Protein AF-X0WD50-F1 (afdb_monomer)

Nearest PDB structures (foldseek):
  8j5q-assembly1_C  TM=8.874E-01  e=3.183E-02  Mycobacterium tuberculosis H37Rv
  8wda-assembly1_B  TM=7.476E-01  e=2.780E-01  Mycobacterium tuberculosis H37Rv
  4ymw-assembly1_C  TM=6.200E-01  e=5.936E-01  Caldanaerobacter subterraneus subsp. tengcongensis MB4

Secondary structure (DSSP, 8-state):
-HHHHHHHHHHHHHHHHHHHHHHHH-HHHHHHHHHHHHHHHTS-HHHHHHHHHHHH-S-HHHHHHHHHHHHHHHHHHHHHHHHH-

pLDDT: mean 94.19, std 3.76, range [69.81, 97.88]

Radius of gyration: 13.43 Å; Cα contacts (8 Å, |Δi|>4): 99; chains: 1; bounding box: 34×17×39 Å

Solvent-accessible surface area (backbone atoms only — not comparable to full-atom values): 4241 Å² total; per-residue (Å²): 112,69,64,60,54,52,17,50,51,57,10,43,71,53,6,40,59,54,5,38,50,26,27,69,65,36,71,70,61,22,51,51,55,47,52,56,34,50,61,58,66,72,42,60,45,67,59,50,16,51,58,44,21,64,75,68,37,101,43,76,67,35,44,32,51,17,44,13,72,43,48,16,47,61,42,17,54,54,33,19,56,62,52,64,104

Mean predicted aligned error: 3.09 Å

Sequence (85 aa):
MQVGAIAIGLALTIGVPLGVVAGYSGGMLDEVIMRITDVFLSFPPLLLAMAISTLLGPNLVNAMIAIAIAWWPWYTRLLRSEAIS

InterPro domains:
  IPR000515 ABC transporter type 1, transmembrane domain MetI-like [PF00528] (15-84)
  IPR000515 ABC transporter type 1, transmembrane domain MetI-like [PS50928] (1-85)
  IPR000515 ABC transporter type 1, transmembrane domain MetI-like [cd06261] (1-85)
  IPR035906 MetI-like superfamily [G3DSA:1.10.3720.10] (1-84)
  IPR035906 MetI-like superfamily [SSF161098] (2-81)
  IPR050366 Binding-protein-dependent transport system permease [PTHR43386] (2-84)

Structure (mmCIF, N/CA/C/O backbone):
data_AF-X0WD50-F1
#
_entry.id   AF-X0WD50-F1
#
loop_
_atom_site.group_PDB
_atom_site.id
_atom_site.type_symbol
_atom_site.label_atom_id
_atom_site.label_alt_id
_atom_site.label_comp_id
_atom_site.label_asym_id
_atom_site.label_entity_id
_atom_site.label_seq_id
_atom_site.pdbx_PDB_ins_code
_atom_site.Cartn_x
_atom_site.Cartn_y
_atom_site.Cartn_z
_atom_site.occupancy
_atom_site.B_iso_or_equiv
_atom_site.auth_seq_id
_atom_site.auth_comp_id
_atom_site.auth_asym_id
_atom_site.auth_atom_id
_atom_site.pdbx_PDB_model_num
ATOM 1 N N . MET A 1 1 ? 2.817 2.901 20.020 1.00 69.81 1 MET A N 1
ATOM 2 C CA . MET A 1 1 ? 3.916 2.500 19.107 1.00 69.81 1 MET A CA 1
ATOM 3 C C . MET A 1 1 ? 3.669 1.145 18.438 1.00 69.81 1 MET A C 1
ATOM 5 O O . MET A 1 1 ? 3.796 1.079 17.226 1.00 69.81 1 MET A O 1
ATOM 9 N N . GLN A 1 2 ? 3.239 0.102 19.164 1.00 85.75 2 GLN A N 1
ATOM 10 C CA . GLN A 1 2 ? 2.998 -1.241 18.597 1.00 85.75 2 GLN A CA 1
ATOM 11 C C . GLN A 1 2 ? 1.993 -1.279 17.425 1.00 85.75 2 GLN A C 1
ATOM 13 O O . GLN A 1 2 ? 2.244 -1.945 16.429 1.00 85.75 2 GLN A O 1
ATOM 18 N N . VAL A 1 3 ? 0.899 -0.512 17.507 1.00 86.94 3 VAL A N 1
ATOM 19 C CA . VAL A 1 3 ? -0.135 -0.426 16.453 1.00 86.94 3 VAL A CA 1
ATOM 20 C C . VAL A 1 3 ? 0.438 0.050 15.115 1.00 86.94 3 VAL A C 1
ATOM 22 O O . VAL A 1 3 ? 0.203 -0.572 14.084 1.00 86.94 3 VAL A O 1
ATOM 25 N N . GLY A 1 4 ? 1.228 1.128 15.136 1.00 87.38 4 GLY A N 1
ATOM 26 C CA . GLY A 1 4 ? 1.856 1.670 13.930 1.00 87.38 4 GLY A CA 1
ATOM 27 C C . GLY A 1 4 ? 2.870 0.700 13.327 1.00 87.38 4 GLY A C 1
ATOM 28 O O . GLY A 1 4 ? 2.869 0.503 12.121 1.00 87.38 4 GLY A O 1
ATOM 29 N N . ALA A 1 5 ? 3.675 0.035 14.161 1.00 92.69 5 ALA A N 1
ATOM 30 C CA . ALA A 1 5 ? 4.663 -0.935 13.690 1.00 92.69 5 ALA A CA 1
ATOM 31 C C . ALA A 1 5 ? 4.017 -2.121 12.953 1.00 92.69 5 ALA A C 1
ATOM 33 O O . ALA A 1 5 ? 4.481 -2.495 11.880 1.00 92.69 5 ALA A O 1
ATOM 34 N N . ILE A 1 6 ? 2.927 -2.678 13.492 1.00 93.38 6 ILE A N 1
ATOM 35 C CA . ILE A 1 6 ? 2.217 -3.802 12.861 1.00 93.38 6 ILE A CA 1
ATOM 36 C C . ILE A 1 6 ? 1.532 -3.351 11.568 1.00 93.38 6 ILE A C 1
ATOM 38 O O . ILE A 1 6 ? 1.684 -4.005 10.540 1.00 93.38 6 ILE A O 1
ATOM 42 N N . ALA A 1 7 ? 0.809 -2.227 11.598 1.00 92.88 7 ALA A N 1
ATOM 43 C CA . ALA A 1 7 ? 0.101 -1.727 10.421 1.00 92.88 7 ALA A CA 1
ATOM 44 C C . ALA A 1 7 ? 1.065 -1.375 9.275 1.00 92.88 7 ALA A C 1
ATOM 46 O O . ALA A 1 7 ? 0.833 -1.766 8.133 1.00 92.88 7 ALA A O 1
ATOM 47 N N . ILE A 1 8 ? 2.175 -0.697 9.583 1.00 93.81 8 ILE A N 1
ATOM 48 C CA . ILE A 1 8 ? 3.219 -0.383 8.600 1.00 93.81 8 ILE A CA 1
ATOM 49 C C . ILE A 1 8 ? 3.897 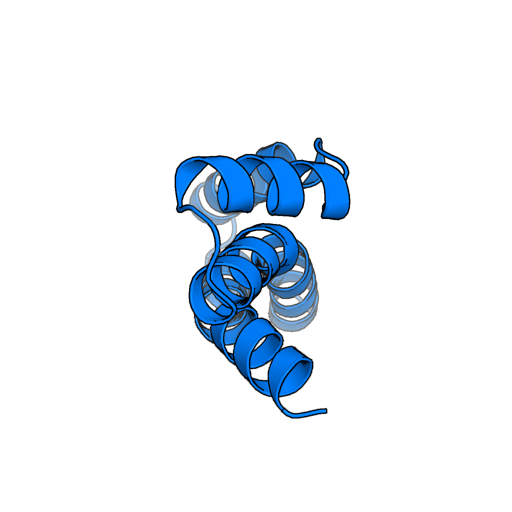-1.666 8.122 1.00 93.81 8 ILE A C 1
ATOM 51 O O . ILE A 1 8 ? 4.090 -1.826 6.923 1.00 93.81 8 ILE A O 1
ATOM 55 N N . GLY A 1 9 ? 4.206 -2.606 9.019 1.00 95.81 9 GLY A N 1
ATOM 56 C CA . GLY A 1 9 ? 4.779 -3.899 8.644 1.00 95.81 9 GLY A CA 1
ATOM 57 C C . GLY A 1 9 ? 3.919 -4.638 7.616 1.00 95.81 9 GLY A C 1
ATOM 58 O O . GLY A 1 9 ? 4.436 -5.083 6.597 1.00 95.81 9 GLY A O 1
ATOM 59 N N . LEU A 1 10 ? 2.602 -4.686 7.830 1.00 95.06 10 LEU A N 1
ATOM 60 C CA . LEU A 1 10 ? 1.644 -5.273 6.885 1.00 95.06 10 LEU A CA 1
ATOM 61 C C . LEU A 1 10 ? 1.519 -4.475 5.577 1.00 95.06 10 LEU A C 1
ATOM 63 O O . LEU A 1 10 ? 1.349 -5.055 4.510 1.00 95.06 10 LEU A O 1
ATOM 67 N N . ALA A 1 11 ? 1.600 -3.145 5.635 1.00 95.44 11 ALA A N 1
ATOM 68 C CA . ALA A 1 11 ? 1.587 -2.322 4.429 1.00 95.44 11 ALA A CA 1
ATOM 69 C C . ALA A 1 11 ? 2.848 -2.554 3.583 1.00 95.44 11 ALA A C 1
ATOM 71 O O . ALA A 1 11 ? 2.768 -2.616 2.359 1.00 95.44 11 ALA A O 1
ATOM 72 N N . LEU A 1 12 ? 4.005 -2.718 4.230 1.00 96.38 12 LEU A N 1
ATOM 73 C CA . LEU A 1 12 ? 5.290 -2.961 3.578 1.00 96.38 12 LEU A CA 1
ATOM 74 C C . LEU A 1 12 ? 5.358 -4.341 2.923 1.00 96.38 12 LEU A C 1
ATOM 76 O O . LEU A 1 12 ? 5.893 -4.445 1.822 1.00 96.38 12 LEU A O 1
ATOM 80 N N . THR A 1 13 ? 4.795 -5.387 3.539 1.00 96.38 13 THR A N 1
ATOM 81 C CA . THR A 1 13 ? 4.793 -6.737 2.942 1.00 96.38 13 THR A CA 1
ATOM 82 C C . THR A 1 13 ? 4.033 -6.803 1.619 1.00 96.38 13 THR A C 1
ATOM 84 O O . THR A 1 13 ? 4.325 -7.672 0.804 1.00 96.38 13 THR A O 1
ATOM 87 N N . ILE A 1 14 ? 3.093 -5.885 1.384 1.00 96.12 14 ILE A N 1
ATOM 88 C CA . ILE A 1 14 ? 2.370 -5.748 0.113 1.00 96.12 14 ILE A CA 1
ATOM 89 C C . ILE A 1 14 ? 3.060 -4.713 -0.780 1.00 96.12 14 ILE A C 1
ATOM 91 O O . ILE A 1 14 ? 3.331 -4.963 -1.954 1.00 96.12 14 ILE A O 1
ATOM 95 N N . GLY A 1 15 ? 3.359 -3.543 -0.214 1.00 96.44 15 GLY A N 1
ATOM 96 C CA . GLY A 1 15 ? 3.837 -2.390 -0.959 1.00 96.44 15 GLY A CA 1
ATOM 97 C C . GLY A 1 15 ? 5.214 -2.602 -1.576 1.00 96.44 15 GLY A C 1
ATOM 98 O O . GLY A 1 15 ? 5.415 -2.272 -2.745 1.00 96.44 15 GLY A O 1
ATOM 99 N N . VAL A 1 16 ? 6.141 -3.199 -0.819 1.00 97.31 16 VAL A N 1
ATOM 100 C CA . VAL A 1 16 ? 7.532 -3.389 -1.248 1.00 97.31 16 VAL A CA 1
ATOM 101 C C . VAL A 1 16 ? 7.634 -4.361 -2.426 1.00 97.31 16 VAL A C 1
ATOM 103 O O . VAL A 1 16 ? 8.180 -3.950 -3.451 1.00 97.31 16 VAL A O 1
ATOM 106 N N . PRO A 1 17 ? 7.086 -5.594 -2.373 1.00 96.94 17 PRO A N 1
ATOM 107 C CA . PRO A 1 17 ? 7.168 -6.507 -3.511 1.00 96.94 17 PRO A CA 1
ATOM 108 C C . PRO A 1 17 ? 6.521 -5.936 -4.774 1.00 96.94 17 PRO A C 1
ATOM 110 O O . PRO A 1 17 ? 7.105 -6.038 -5.848 1.00 96.94 17 PRO A O 1
ATOM 113 N N . LEU A 1 18 ? 5.355 -5.291 -4.655 1.00 96.88 18 LEU A N 1
ATOM 114 C CA . LEU A 1 18 ? 4.671 -4.696 -5.80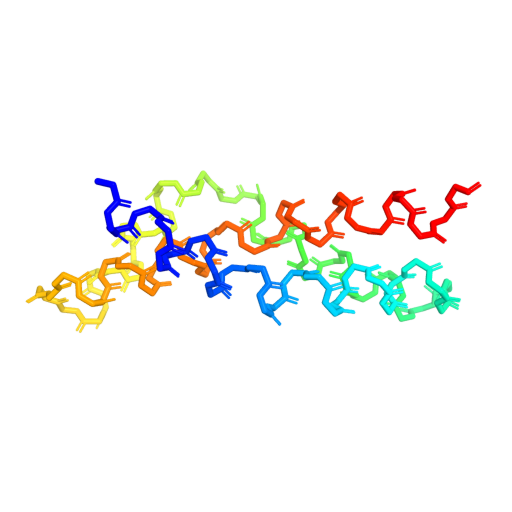6 1.00 96.88 18 LEU A CA 1
ATOM 115 C C . LEU A 1 18 ? 5.456 -3.526 -6.405 1.00 96.88 18 LEU A C 1
ATOM 117 O O . LEU A 1 18 ? 5.533 -3.419 -7.625 1.00 96.88 18 LEU A O 1
ATOM 121 N N . GLY A 1 19 ? 6.061 -2.677 -5.568 1.00 96.94 19 GLY A N 1
ATOM 122 C CA . GLY A 1 19 ? 6.872 -1.548 -6.028 1.00 96.94 19 GLY A CA 1
ATOM 123 C C . GLY A 1 19 ? 8.131 -2.005 -6.756 1.00 96.94 19 GLY A C 1
ATOM 124 O O . GLY A 1 19 ? 8.426 -1.518 -7.844 1.00 96.94 19 GLY A O 1
ATOM 125 N N . VAL A 1 20 ? 8.822 -3.005 -6.200 1.00 96.88 20 VAL A N 1
ATOM 126 C CA . VAL A 1 20 ? 10.000 -3.619 -6.826 1.00 96.88 20 VAL A CA 1
ATOM 127 C C . VAL A 1 20 ? 9.621 -4.277 -8.154 1.00 96.88 20 VAL A C 1
ATOM 129 O O . VAL A 1 20 ? 10.266 -4.014 -9.164 1.00 96.88 20 VAL A O 1
ATOM 132 N N . VAL A 1 21 ? 8.550 -5.079 -8.191 1.00 96.69 21 VAL A N 1
ATOM 133 C CA . VAL A 1 21 ? 8.082 -5.720 -9.433 1.00 96.69 21 VAL A CA 1
ATOM 134 C C . VAL A 1 21 ? 7.710 -4.675 -10.485 1.00 96.69 21 VAL A C 1
ATOM 136 O O . VAL A 1 21 ? 8.132 -4.815 -11.631 1.00 96.69 21 VAL A O 1
ATOM 139 N N . ALA A 1 22 ? 6.980 -3.619 -10.121 1.00 96.19 22 ALA A N 1
ATOM 140 C CA . ALA A 1 22 ? 6.621 -2.545 -11.045 1.00 96.19 22 ALA A CA 1
ATOM 141 C C . ALA A 1 22 ? 7.861 -1.827 -11.605 1.00 96.19 22 ALA A C 1
ATOM 143 O O . ALA A 1 22 ? 7.962 -1.635 -12.816 1.00 96.19 22 ALA A O 1
ATOM 144 N N . GLY A 1 23 ? 8.830 -1.499 -10.743 1.00 94.69 23 GLY A N 1
ATOM 145 C CA . GLY A 1 23 ? 10.054 -0.812 -11.151 1.00 94.69 23 GLY A CA 1
ATOM 146 C C . GLY A 1 23 ? 10.970 -1.653 -12.044 1.00 94.69 23 GLY A C 1
ATOM 147 O O . GLY A 1 23 ? 11.450 -1.151 -13.055 1.00 94.69 23 GLY A O 1
ATOM 148 N N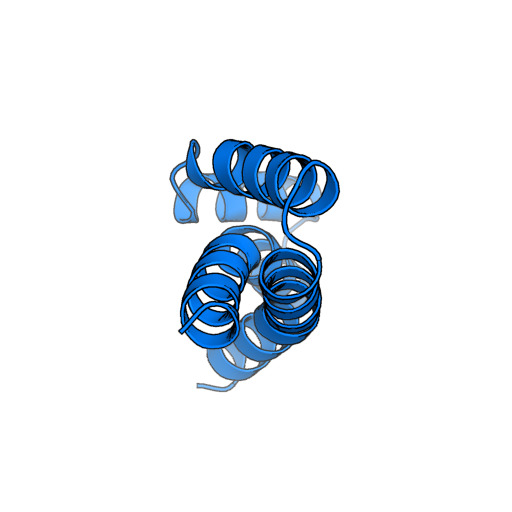 . TYR A 1 24 ? 11.154 -2.942 -11.732 1.00 95.19 24 TYR A N 1
ATOM 149 C CA . TYR A 1 24 ? 11.997 -3.845 -12.531 1.00 95.19 24 TYR A CA 1
ATOM 150 C C . TYR A 1 24 ? 11.358 -4.273 -13.854 1.00 95.19 24 TYR A C 1
ATOM 152 O O . TYR A 1 24 ? 12.064 -4.444 -14.847 1.00 95.19 24 TYR A O 1
ATOM 160 N N . SER A 1 25 ? 10.043 -4.514 -13.869 1.00 92.50 25 SER A N 1
ATOM 161 C CA . SER A 1 25 ? 9.367 -5.058 -15.056 1.00 92.50 25 SER A CA 1
ATOM 162 C C . SER A 1 25 ? 9.202 -4.006 -16.149 1.00 92.50 25 SER A C 1
ATOM 164 O O . SER A 1 25 ? 9.284 -4.329 -17.335 1.00 92.50 25 SER A O 1
ATOM 166 N N . GLY A 1 26 ? 8.915 -2.762 -15.751 1.00 87.31 26 GLY A N 1
ATOM 167 C CA . GLY A 1 26 ? 8.448 -1.726 -16.664 1.00 87.31 26 GLY A CA 1
ATOM 168 C C . GLY A 1 26 ? 7.202 -2.143 -17.465 1.00 87.31 26 GLY A C 1
ATOM 169 O O . GLY A 1 26 ? 6.533 -3.145 -17.186 1.00 87.31 26 GLY A O 1
ATOM 170 N N . GLY A 1 27 ? 6.879 -1.352 -18.491 1.00 93.06 27 GLY A N 1
ATOM 171 C CA . GLY A 1 27 ? 5.849 -1.681 -19.479 1.00 93.06 27 GLY A CA 1
ATOM 172 C C . GLY A 1 27 ? 4.448 -1.898 -18.892 1.00 93.06 27 GLY A C 1
ATOM 173 O O . GLY A 1 27 ? 3.974 -1.138 -18.053 1.00 93.06 27 GLY A O 1
ATOM 174 N N . MET A 1 28 ? 3.762 -2.943 -19.364 1.00 94.62 28 MET A N 1
ATOM 175 C CA . MET A 1 28 ? 2.349 -3.189 -19.051 1.00 94.62 28 MET A CA 1
ATOM 176 C C . MET A 1 28 ? 2.115 -3.654 -17.604 1.00 94.62 28 MET A C 1
ATOM 178 O O . MET A 1 28 ? 1.076 -3.342 -17.027 1.00 94.62 28 MET A O 1
ATOM 182 N N . LEU A 1 29 ? 3.062 -4.383 -16.998 1.00 93.75 29 LEU A N 1
ATOM 183 C CA . LEU A 1 29 ? 2.945 -4.809 -15.596 1.00 93.75 29 LEU A CA 1
ATOM 184 C C . LEU A 1 29 ? 3.039 -3.616 -14.645 1.00 93.75 29 LEU A C 1
ATOM 186 O O . LEU A 1 29 ? 2.237 -3.512 -13.719 1.00 93.75 29 LEU A O 1
ATOM 190 N N . ASP A 1 30 ? 3.974 -2.705 -14.916 1.00 96.31 30 ASP A N 1
ATOM 191 C CA . ASP A 1 30 ? 4.082 -1.437 -14.203 1.00 96.31 30 ASP A CA 1
ATOM 192 C C . ASP A 1 30 ? 2.775 -0.635 -14.301 1.00 96.31 30 ASP A C 1
ATOM 194 O O . ASP A 1 30 ? 2.189 -0.275 -13.281 1.00 96.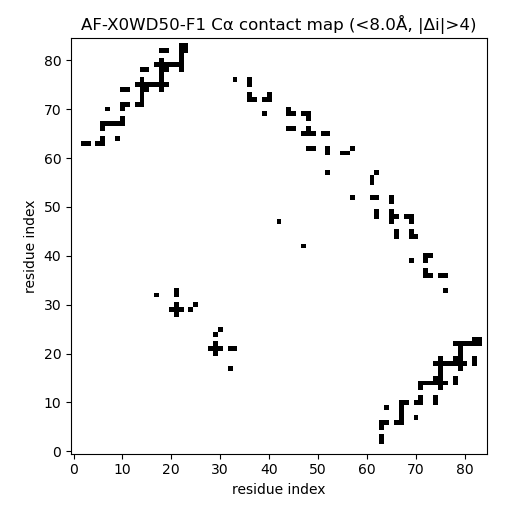31 30 ASP A O 1
ATOM 198 N N . GLU A 1 31 ? 2.243 -0.454 -15.515 1.00 96.44 31 GLU A N 1
ATOM 199 C CA . GLU A 1 31 ? 0.999 0.294 -15.725 1.00 96.44 31 GLU A CA 1
ATOM 200 C C . GLU A 1 31 ? -0.190 -0.311 -14.962 1.00 96.44 31 GLU A C 1
ATOM 202 O O . GLU A 1 31 ? -0.971 0.420 -14.352 1.00 9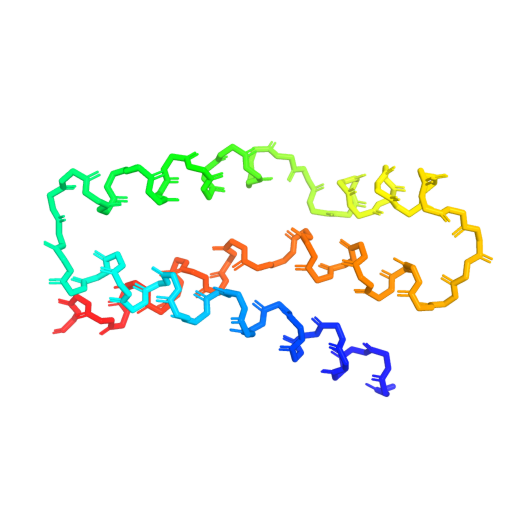6.44 31 GLU A O 1
ATOM 207 N N . VAL A 1 32 ? -0.328 -1.641 -14.943 1.00 97.50 32 VAL A N 1
ATOM 208 C CA . VAL A 1 32 ? -1.417 -2.314 -14.215 1.00 97.50 32 VAL A CA 1
ATOM 209 C C . VAL A 1 32 ? -1.269 -2.141 -12.702 1.00 97.50 32 VAL A C 1
ATOM 211 O O . VAL A 1 32 ? -2.246 -1.782 -12.036 1.00 97.50 32 VAL A O 1
ATOM 214 N N . ILE A 1 33 ? -0.070 -2.357 -12.149 1.00 97.06 33 ILE A N 1
ATOM 215 C CA . ILE A 1 33 ? 0.187 -2.177 -10.710 1.00 97.06 33 ILE A CA 1
ATOM 216 C C . ILE A 1 33 ? -0.061 -0.720 -10.317 1.00 97.06 33 ILE A C 1
ATOM 218 O O . ILE A 1 33 ? -0.716 -0.443 -9.304 1.00 97.06 33 ILE A O 1
ATOM 222 N N . MET A 1 34 ? 0.405 0.214 -11.143 1.00 97.75 34 MET A N 1
ATOM 223 C CA . MET A 1 34 ? 0.221 1.633 -10.900 1.00 97.75 34 MET A CA 1
ATOM 224 C C . MET A 1 34 ? -1.237 2.059 -11.019 1.00 97.75 34 MET A C 1
ATOM 226 O O . MET A 1 34 ? -1.705 2.791 -10.155 1.00 97.75 34 MET A O 1
ATOM 230 N N . ARG A 1 35 ? -2.013 1.515 -11.961 1.00 97.19 35 ARG A N 1
ATOM 231 C CA . ARG A 1 35 ? -3.459 1.776 -12.028 1.00 97.19 35 ARG A CA 1
ATOM 232 C C . ARG A 1 35 ? -4.198 1.330 -10.775 1.00 97.19 35 ARG A C 1
ATOM 234 O O . ARG A 1 35 ? -5.046 2.068 -10.282 1.00 97.19 35 ARG A O 1
ATOM 241 N N . ILE A 1 36 ? -3.885 0.148 -10.244 1.00 97.12 36 ILE A N 1
ATOM 242 C CA . ILE A 1 36 ? -4.489 -0.316 -8.987 1.00 97.12 36 ILE A CA 1
ATOM 243 C C . ILE A 1 36 ? -4.098 0.640 -7.856 1.00 97.12 36 ILE A C 1
ATOM 245 O O . ILE A 1 36 ? -4.958 1.120 -7.124 1.00 97.12 36 ILE A O 1
ATOM 249 N N . THR A 1 37 ? -2.815 0.975 -7.758 1.00 96.75 37 THR A N 1
ATOM 250 C CA . THR A 1 37 ? -2.283 1.922 -6.768 1.00 96.75 37 THR A CA 1
ATOM 251 C C . THR A 1 37 ? -3.005 3.276 -6.839 1.00 96.75 37 THR A C 1
ATOM 253 O O . THR A 1 37 ? -3.431 3.808 -5.814 1.00 96.75 37 THR A O 1
ATOM 256 N N . ASP A 1 38 ? -3.214 3.809 -8.042 1.00 96.69 38 ASP A N 1
ATOM 257 C CA . ASP A 1 38 ? -3.861 5.099 -8.288 1.00 96.69 38 ASP A CA 1
ATOM 258 C C . ASP A 1 38 ? -5.342 5.092 -7.890 1.00 96.69 38 ASP A C 1
ATOM 260 O O . ASP A 1 38 ? -5.832 6.072 -7.326 1.00 96.69 38 ASP A O 1
ATOM 264 N N . VAL A 1 39 ? -6.045 3.973 -8.099 1.00 96.44 39 VAL A N 1
ATOM 265 C CA . VAL A 1 39 ? -7.430 3.798 -7.634 1.00 96.44 39 VAL A CA 1
ATOM 266 C C . VAL A 1 39 ? -7.508 3.892 -6.111 1.00 96.44 39 VAL A C 1
ATOM 268 O O . VAL A 1 39 ? -8.362 4.611 -5.597 1.00 96.44 39 VAL A O 1
ATOM 271 N N . PHE A 1 40 ? -6.611 3.234 -5.373 1.00 95.62 40 PHE A N 1
ATOM 272 C CA . PHE A 1 40 ? -6.608 3.317 -3.906 1.00 95.62 40 PHE A CA 1
ATOM 273 C C . PHE A 1 40 ? -6.255 4.726 -3.413 1.00 95.62 40 PHE A C 1
ATOM 275 O O . PHE A 1 40 ? -6.893 5.231 -2.490 1.00 95.62 40 PHE A O 1
ATOM 282 N N . LEU A 1 41 ? -5.283 5.382 -4.052 1.00 95.12 41 LEU A N 1
ATOM 283 C CA . LEU A 1 41 ? -4.840 6.734 -3.690 1.00 95.12 41 LEU A CA 1
ATOM 284 C C . LEU A 1 41 ? -5.832 7.839 -4.066 1.00 95.12 41 LEU A C 1
ATOM 286 O O . LEU A 1 41 ? -5.712 8.953 -3.558 1.00 95.12 41 LEU A O 1
ATOM 290 N N . SER A 1 42 ? -6.819 7.545 -4.917 1.00 96.12 42 SER A N 1
ATOM 291 C CA . SER A 1 42 ? -7.919 8.472 -5.209 1.00 96.12 42 SER A CA 1
ATOM 292 C C . SER A 1 42 ? -8.822 8.723 -3.994 1.00 96.12 42 SER A C 1
ATOM 294 O O . SER A 1 42 ? -9.486 9.758 -3.916 1.00 96.12 42 SER A O 1
A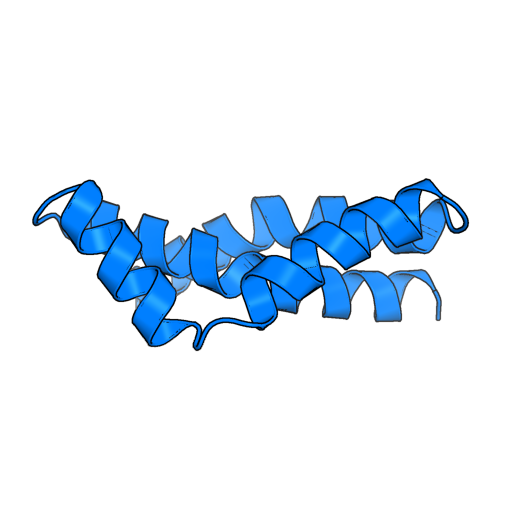TOM 296 N N . PHE A 1 43 ? -8.811 7.813 -3.014 1.00 93.25 43 PHE A N 1
ATOM 297 C CA . PHE A 1 43 ? -9.533 7.964 -1.760 1.00 93.25 43 PHE A CA 1
ATOM 298 C C . PHE A 1 43 ? -8.622 8.556 -0.680 1.00 93.25 43 PHE A C 1
ATOM 300 O O . PHE A 1 43 ? -7.475 8.128 -0.531 1.00 93.25 43 PHE A O 1
ATOM 307 N N . PRO A 1 44 ? -9.128 9.475 0.162 1.00 94.12 44 PRO A N 1
ATOM 308 C CA . PRO A 1 44 ? -8.419 9.868 1.372 1.00 94.12 44 PRO A CA 1
ATOM 309 C C . PRO A 1 44 ? -8.114 8.623 2.234 1.00 94.12 44 PRO A C 1
ATOM 311 O O . PRO A 1 44 ? -9.056 7.921 2.616 1.00 94.12 44 PRO A O 1
ATOM 314 N N . PRO A 1 45 ? -6.842 8.336 2.587 1.00 90.38 45 PRO A N 1
ATOM 315 C CA . PRO A 1 45 ? -6.457 7.067 3.218 1.00 90.38 45 PRO A CA 1
ATOM 316 C C . PRO A 1 45 ? -7.190 6.798 4.532 1.00 90.38 45 PRO A C 1
ATOM 318 O O . PRO A 1 45 ? -7.544 5.664 4.841 1.00 90.38 45 PRO A O 1
ATOM 321 N N . LEU A 1 46 ? -7.460 7.859 5.298 1.00 92.06 46 LEU A N 1
ATOM 322 C CA . LEU A 1 46 ? -8.221 7.769 6.541 1.00 92.06 46 LEU A CA 1
ATOM 323 C C . LEU A 1 46 ? -9.675 7.364 6.288 1.00 92.06 46 LEU A C 1
ATOM 325 O O . LEU A 1 46 ? -10.188 6.509 7.002 1.00 92.06 46 LEU A O 1
ATOM 329 N N . LEU A 1 47 ? -10.323 7.920 5.259 1.00 95.00 47 LEU A N 1
ATOM 330 C CA . LEU A 1 47 ? -11.697 7.551 4.909 1.00 95.00 47 LEU A CA 1
ATOM 331 C C . LEU A 1 47 ? -11.771 6.100 4.435 1.00 95.00 47 LEU A C 1
ATOM 333 O O . LEU A 1 47 ? -12.669 5.373 4.849 1.00 95.00 47 LEU A O 1
ATOM 337 N N . LEU A 1 48 ? -10.804 5.666 3.623 1.00 94.94 48 LEU A N 1
ATOM 338 C CA . LEU A 1 48 ? -10.719 4.281 3.169 1.00 94.94 48 LEU A CA 1
ATOM 339 C C . LEU A 1 48 ? -10.498 3.317 4.344 1.00 94.94 48 LEU A C 1
ATOM 341 O O . LEU A 1 48 ? -11.216 2.327 4.469 1.00 94.94 48 LEU A O 1
ATOM 345 N N . ALA A 1 49 ? -9.566 3.631 5.249 1.00 93.50 49 ALA A N 1
ATOM 346 C CA . ALA A 1 49 ? -9.329 2.834 6.451 1.00 93.50 49 ALA A CA 1
ATOM 347 C C . ALA A 1 49 ? -10.575 2.782 7.351 1.00 93.50 49 ALA A C 1
ATOM 349 O O . ALA A 1 49 ? -10.934 1.717 7.849 1.00 93.50 49 ALA A O 1
ATOM 350 N N . MET A 1 50 ? -11.281 3.902 7.522 1.00 93.12 50 MET A N 1
ATOM 351 C CA . MET A 1 50 ? -12.535 3.931 8.276 1.00 93.12 50 MET A CA 1
ATOM 352 C C . MET A 1 50 ? -13.598 3.045 7.619 1.00 93.12 50 MET A C 1
ATOM 354 O O . MET A 1 50 ? -14.168 2.198 8.302 1.00 93.12 50 MET A O 1
ATOM 358 N N . ALA A 1 51 ? -13.805 3.166 6.306 1.00 94.94 51 ALA A N 1
ATOM 359 C CA . ALA A 1 51 ? -14.773 2.362 5.560 1.00 94.94 51 ALA A CA 1
ATOM 360 C C . ALA A 1 51 ? -14.463 0.857 5.613 1.00 94.94 51 ALA A C 1
ATOM 362 O O . ALA A 1 51 ? -15.363 0.042 5.773 1.00 94.94 51 ALA A O 1
ATOM 363 N N . ILE A 1 52 ? -13.192 0.465 5.532 1.00 94.81 52 ILE A N 1
ATOM 364 C CA . ILE A 1 52 ? -12.800 -0.944 5.667 1.00 94.81 52 ILE A CA 1
ATOM 365 C C . ILE A 1 52 ? -12.986 -1.418 7.115 1.00 94.81 52 ILE A C 1
ATOM 367 O O . ILE A 1 52 ? -13.476 -2.522 7.350 1.00 94.81 52 ILE A O 1
ATOM 371 N N . SER A 1 53 ? -12.635 -0.587 8.100 1.00 94.12 53 SER A N 1
ATOM 372 C CA . SER A 1 53 ? -12.760 -0.949 9.517 1.00 94.12 53 SER A CA 1
ATOM 373 C C . SER A 1 53 ? -14.212 -1.193 9.937 1.00 94.12 53 SER A C 1
ATOM 375 O O . SER A 1 53 ? -14.467 -2.083 10.748 1.00 94.12 53 SER A O 1
ATOM 377 N N . THR A 1 54 ? -15.173 -0.466 9.356 1.00 93.38 54 THR A N 1
ATOM 378 C CA . THR A 1 54 ? -16.599 -0.671 9.641 1.00 93.38 54 THR A CA 1
ATOM 379 C C . THR A 1 54 ? -17.117 -1.974 9.042 1.00 93.38 54 THR A C 1
ATOM 381 O O . THR A 1 54 ? -17.938 -2.633 9.674 1.00 93.38 54 THR A O 1
ATOM 384 N N . LEU A 1 55 ? -16.604 -2.383 7.876 1.00 94.75 55 LEU A N 1
ATOM 385 C CA . LEU A 1 55 ? -16.941 -3.666 7.248 1.00 94.75 55 LEU A CA 1
ATOM 386 C C . LEU A 1 55 ? -16.376 -4.860 8.026 1.00 94.75 55 LEU A C 1
ATOM 388 O O . LEU A 1 55 ? -17.035 -5.890 8.139 1.00 94.75 55 LEU A O 1
ATOM 392 N N . LEU A 1 56 ? -15.164 -4.725 8.571 1.00 92.56 56 LEU A N 1
ATOM 393 C CA . LEU A 1 56 ? -14.505 -5.780 9.348 1.00 92.56 56 LEU A CA 1
ATOM 394 C C . LEU A 1 56 ? -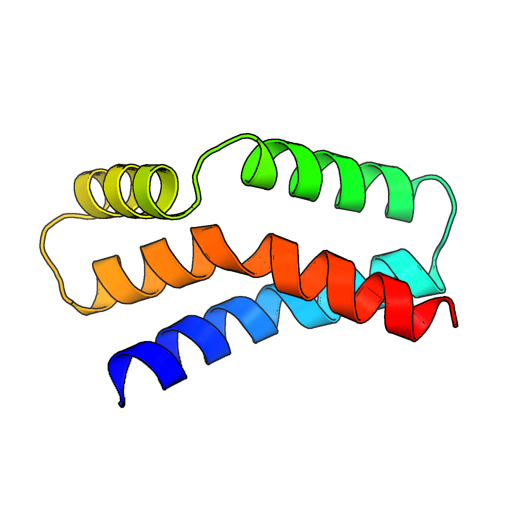15.043 -5.889 10.788 1.00 92.56 56 LEU A C 1
ATOM 396 O O . LEU A 1 56 ? -14.919 -6.939 11.417 1.00 92.56 56 LEU A O 1
ATOM 400 N N . GLY A 1 57 ? -15.635 -4.818 11.319 1.00 91.00 57 GLY A N 1
ATOM 401 C CA . GLY A 1 57 ? -16.185 -4.755 12.672 1.00 91.00 57 GLY A CA 1
ATOM 402 C C . GLY A 1 57 ? -15.182 -4.284 13.738 1.00 91.00 57 GLY A C 1
ATOM 403 O O . GLY A 1 57 ? -13.975 -4.193 13.481 1.00 91.00 57 GLY A O 1
ATOM 404 N N . PRO A 1 58 ? -15.669 -3.975 14.957 1.00 87.12 58 PRO A N 1
ATOM 405 C CA . PRO A 1 58 ? -14.895 -3.294 15.991 1.00 87.12 58 PRO A CA 1
ATOM 406 C C . PRO A 1 58 ? -13.859 -4.223 16.641 1.00 87.12 58 PRO A C 1
ATOM 408 O O . PRO A 1 58 ? -14.145 -4.949 17.591 1.00 87.12 58 PRO A O 1
ATOM 411 N N . ASN A 1 59 ? -12.628 -4.184 16.132 1.00 91.56 59 ASN A N 1
ATOM 412 C CA . ASN A 1 59 ? -11.467 -4.867 16.700 1.00 91.56 59 ASN A CA 1
ATOM 413 C C . ASN A 1 59 ? -10.194 -4.063 16.384 1.00 91.56 59 ASN A C 1
ATOM 415 O O . ASN A 1 59 ? -10.032 -3.564 15.269 1.00 91.56 59 ASN A O 1
ATOM 419 N N . LEU A 1 60 ? -9.269 -3.958 17.344 1.00 91.25 60 LEU A N 1
ATOM 420 C CA . LEU A 1 60 ? -7.976 -3.294 17.144 1.00 91.25 60 LEU A CA 1
ATOM 421 C C . LEU A 1 60 ? -7.193 -3.892 15.962 1.00 91.25 60 LEU A C 1
ATOM 423 O O . LEU A 1 60 ? -6.578 -3.159 15.192 1.00 91.25 60 LEU A O 1
ATOM 427 N N . VAL A 1 61 ? -7.245 -5.214 15.792 1.00 92.31 61 VAL A N 1
ATOM 428 C CA . VAL A 1 61 ? -6.614 -5.926 14.672 1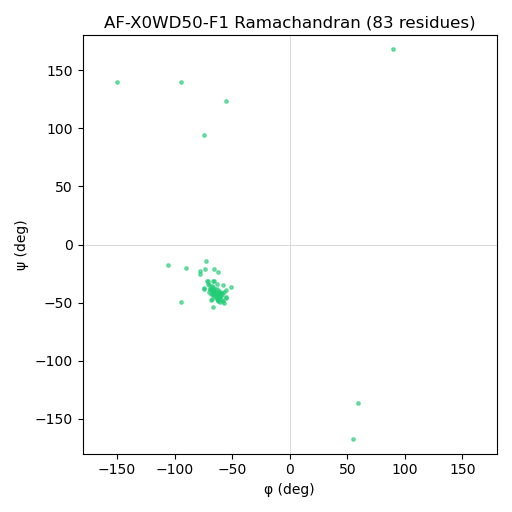.00 92.31 61 VAL A CA 1
ATOM 429 C C . VAL A 1 61 ? -7.229 -5.506 13.342 1.00 92.31 61 VAL A C 1
ATOM 431 O O . VAL A 1 61 ? -6.501 -5.205 12.401 1.00 92.31 61 VAL A O 1
ATOM 434 N N . ASN A 1 62 ? -8.553 -5.384 13.280 1.00 93.81 62 ASN A N 1
ATOM 435 C CA . ASN A 1 62 ? -9.251 -4.947 12.073 1.00 93.81 62 ASN A CA 1
ATOM 436 C C . ASN A 1 62 ? -8.897 -3.504 11.706 1.00 93.81 62 ASN A C 1
ATOM 438 O O . ASN A 1 62 ? -8.700 -3.204 10.532 1.00 93.81 62 ASN A O 1
ATOM 442 N N . ALA A 1 63 ? -8.745 -2.626 12.702 1.00 92.69 63 ALA A N 1
ATOM 443 C CA . ALA A 1 63 ? -8.268 -1.265 12.481 1.00 92.69 63 ALA A CA 1
ATOM 444 C C . ALA A 1 63 ? -6.830 -1.247 11.929 1.00 92.69 63 ALA A C 1
ATOM 446 O O . ALA A 1 63 ? -6.546 -0.512 10.985 1.00 92.69 63 ALA A O 1
ATOM 447 N N . MET A 1 64 ? -5.934 -2.091 12.457 1.00 94.12 64 MET A N 1
ATOM 448 C CA . MET A 1 64 ? -4.564 -2.224 11.940 1.00 94.12 64 MET A CA 1
ATOM 449 C C . MET A 1 64 ? -4.536 -2.728 10.492 1.00 94.12 64 MET A C 1
ATOM 451 O O . MET A 1 64 ? -3.800 -2.179 9.675 1.00 94.12 64 MET A O 1
ATOM 455 N N . ILE A 1 65 ? -5.360 -3.728 10.163 1.00 94.62 65 ILE A N 1
ATOM 456 C CA . ILE A 1 65 ? -5.495 -4.260 8.798 1.00 94.62 65 ILE A CA 1
ATOM 457 C C . ILE A 1 65 ? -6.049 -3.187 7.856 1.00 94.62 65 ILE A C 1
ATOM 459 O O . ILE A 1 65 ? -5.514 -2.988 6.768 1.00 94.62 65 ILE A O 1
ATOM 463 N N . ALA A 1 66 ? -7.080 -2.455 8.277 1.00 95.38 66 ALA A N 1
ATOM 464 C CA . ALA A 1 66 ? -7.672 -1.393 7.474 1.00 95.38 66 ALA A CA 1
ATOM 465 C C . ALA A 1 66 ? -6.669 -0.269 7.166 1.00 95.38 66 ALA A C 1
ATOM 467 O O . ALA A 1 66 ? -6.597 0.204 6.032 1.00 95.38 66 ALA A O 1
ATOM 468 N N . ILE A 1 67 ? -5.849 0.114 8.150 1.00 94.38 67 ILE A N 1
ATOM 469 C CA . ILE A 1 67 ? -4.750 1.066 7.948 1.00 94.38 67 ILE A CA 1
ATOM 470 C C . ILE A 1 67 ? -3.726 0.491 6.963 1.00 94.38 67 ILE A C 1
ATOM 472 O O . ILE A 1 67 ? -3.335 1.186 6.030 1.00 94.38 67 ILE A O 1
ATOM 476 N N . ALA A 1 68 ? -3.323 -0.773 7.112 1.00 95.19 68 ALA A N 1
ATOM 477 C CA . ALA A 1 68 ? -2.362 -1.398 6.203 1.00 95.19 68 ALA A CA 1
ATOM 478 C C . ALA A 1 68 ? -2.852 -1.396 4.740 1.00 95.19 68 ALA A C 1
ATOM 480 O O . ALA A 1 68 ? -2.105 -1.022 3.834 1.00 95.19 68 ALA A O 1
ATOM 481 N N . ILE A 1 69 ? -4.130 -1.725 4.518 1.00 94.94 69 ILE A N 1
ATOM 482 C CA . ILE A 1 69 ? -4.771 -1.716 3.191 1.00 94.94 69 ILE A CA 1
ATOM 483 C C . ILE A 1 69 ? -4.893 -0.295 2.619 1.00 94.94 69 ILE A C 1
ATOM 485 O O . ILE A 1 69 ? -4.832 -0.104 1.407 1.00 94.94 69 ILE A O 1
ATOM 489 N N . ALA A 1 70 ? -5.049 0.723 3.459 1.00 95.31 70 ALA A N 1
ATOM 490 C CA . ALA A 1 70 ? -5.109 2.099 2.976 1.00 95.31 70 ALA A CA 1
ATOM 491 C C . ALA A 1 70 ? -3.724 2.679 2.633 1.00 95.31 70 ALA A C 1
ATOM 493 O O . ALA A 1 70 ? -3.629 3.597 1.819 1.00 95.31 70 ALA A O 1
ATOM 494 N N . TRP A 1 71 ? -2.651 2.165 3.245 1.00 94.75 71 TRP A N 1
ATOM 495 C CA . TRP A 1 71 ? -1.314 2.764 3.163 1.00 94.75 71 TRP A CA 1
ATOM 496 C C . TRP A 1 71 ? -0.314 2.017 2.272 1.00 94.75 71 TRP A C 1
ATOM 498 O O . TRP A 1 71 ? 0.659 2.635 1.841 1.00 94.75 71 TRP A O 1
ATOM 508 N N . TRP A 1 72 ? -0.542 0.745 1.925 1.00 96.38 72 TRP A N 1
ATOM 509 C CA . TRP A 1 72 ? 0.340 0.005 1.003 1.00 96.38 72 TRP A CA 1
ATOM 510 C C . TRP A 1 72 ? 0.659 0.720 -0.332 1.00 96.38 72 TRP A C 1
ATOM 512 O O . TRP A 1 72 ? 1.818 0.630 -0.749 1.00 96.38 72 TRP A O 1
ATOM 522 N N . PRO A 1 73 ? -0.256 1.483 -0.984 1.00 96.62 73 PRO A N 1
ATOM 523 C CA . PRO A 1 73 ? 0.020 2.064 -2.301 1.00 96.62 73 PRO A CA 1
ATOM 524 C C . PRO A 1 73 ? 1.133 3.124 -2.265 1.00 96.62 73 PRO A C 1
ATOM 526 O O . PRO A 1 73 ? 1.899 3.278 -3.218 1.00 96.62 73 PRO A O 1
ATOM 529 N N . TRP A 1 74 ? 1.257 3.846 -1.145 1.00 96.19 74 TRP A N 1
ATOM 530 C CA . TRP A 1 74 ? 2.333 4.820 -0.942 1.00 96.19 74 TRP A CA 1
ATOM 531 C C . TRP A 1 74 ? 3.704 4.146 -0.946 1.00 96.19 74 TRP A C 1
ATOM 5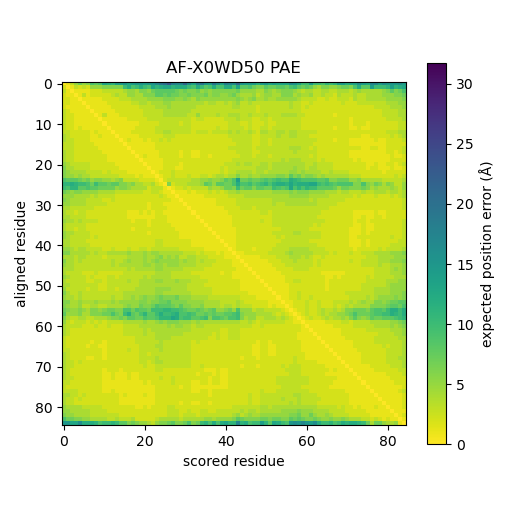33 O O . TRP A 1 74 ? 4.632 4.635 -1.590 1.00 96.19 74 TRP A O 1
ATOM 543 N N . TYR A 1 75 ? 3.815 2.996 -0.280 1.00 96.19 75 TYR A N 1
ATOM 544 C CA . TYR A 1 75 ? 5.050 2.219 -0.255 1.00 96.19 75 TYR A CA 1
ATOM 545 C C . TYR A 1 75 ? 5.350 1.584 -1.617 1.00 96.19 75 TYR A C 1
ATOM 547 O O . TYR A 1 75 ? 6.511 1.551 -2.014 1.00 96.19 75 TYR A O 1
ATOM 555 N N . THR A 1 76 ? 4.332 1.164 -2.377 1.00 97.88 76 THR A N 1
ATOM 556 C CA . THR A 1 76 ? 4.510 0.711 -3.769 1.00 97.88 76 THR A CA 1
ATOM 557 C C . THR A 1 76 ? 5.132 1.790 -4.644 1.00 97.88 76 THR A C 1
ATOM 559 O O . THR A 1 76 ? 6.119 1.516 -5.323 1.00 97.88 76 THR A O 1
ATOM 562 N N . ARG A 1 77 ? 4.617 3.026 -4.597 1.00 96.19 77 ARG A N 1
ATOM 563 C CA . ARG A 1 77 ? 5.191 4.147 -5.362 1.00 96.19 77 ARG A CA 1
ATOM 564 C C . ARG A 1 77 ? 6.630 4.449 -4.963 1.00 96.19 77 ARG A C 1
ATOM 566 O O . ARG A 1 77 ? 7.457 4.641 -5.847 1.00 96.19 77 ARG A O 1
ATOM 573 N N . LEU A 1 78 ? 6.911 4.464 -3.659 1.00 96.56 78 LEU A N 1
ATOM 574 C CA . LEU A 1 78 ? 8.249 4.729 -3.133 1.00 96.56 78 LEU A CA 1
ATOM 575 C C . LEU A 1 78 ? 9.259 3.682 -3.618 1.00 96.56 78 LEU A C 1
ATOM 577 O O . LEU A 1 78 ? 10.310 4.026 -4.145 1.00 96.56 78 LEU A O 1
ATOM 581 N N . LEU A 1 79 ? 8.933 2.397 -3.483 1.00 97.25 79 LEU A N 1
ATOM 582 C CA . LEU A 1 79 ? 9.849 1.334 -3.895 1.00 97.25 79 LEU A CA 1
ATOM 583 C C . LEU A 1 79 ? 9.974 1.240 -5.414 1.00 97.25 79 LEU A C 1
ATOM 585 O O . LEU A 1 79 ? 11.050 0.922 -5.906 1.00 97.25 79 LEU A O 1
ATOM 589 N N . ARG A 1 80 ? 8.915 1.568 -6.161 1.00 97.00 80 ARG A N 1
ATOM 590 C CA . ARG A 1 80 ? 8.992 1.707 -7.617 1.00 97.00 80 ARG A CA 1
ATOM 591 C C . ARG A 1 80 ? 9.966 2.815 -8.022 1.00 97.00 80 ARG A C 1
ATOM 593 O O . ARG A 1 80 ? 10.772 2.583 -8.913 1.00 97.00 80 ARG A O 1
ATOM 600 N N . SER A 1 81 ? 9.907 4.000 -7.403 1.00 96.31 81 SER A N 1
ATOM 601 C CA . SER A 1 81 ? 10.839 5.091 -7.735 1.00 96.31 81 SER A CA 1
ATOM 602 C C . SER A 1 81 ? 12.289 4.740 -7.416 1.00 96.31 81 SER A C 1
ATOM 604 O O . SER A 1 81 ? 13.172 5.066 -8.203 1.00 96.31 81 SER A O 1
ATOM 606 N N . GLU A 1 82 ? 12.523 4.036 -6.308 1.00 95.50 82 GLU A N 1
ATOM 607 C CA . GLU A 1 82 ? 13.857 3.541 -5.949 1.00 95.50 82 GLU A CA 1
ATOM 608 C C . GLU A 1 82 ? 14.343 2.448 -6.910 1.00 95.50 82 GLU A C 1
ATOM 610 O O . GLU A 1 82 ? 15.503 2.447 -7.292 1.00 95.50 82 GLU A O 1
ATOM 615 N N . ALA A 1 83 ? 13.469 1.535 -7.348 1.00 94.19 83 ALA A N 1
ATOM 616 C CA . ALA A 1 83 ? 13.842 0.440 -8.248 1.00 94.19 83 ALA A CA 1
ATOM 617 C C . ALA A 1 83 ? 14.106 0.881 -9.701 1.00 94.19 83 ALA A C 1
ATOM 619 O O . ALA A 1 83 ? 14.750 0.146 -10.445 1.00 94.19 83 ALA A O 1
ATOM 620 N N . ILE A 1 84 ? 13.580 2.040 -10.113 1.00 93.75 84 ILE A N 1
ATOM 621 C CA . ILE A 1 84 ? 13.810 2.635 -11.444 1.00 93.75 84 ILE A CA 1
ATOM 622 C C . ILE A 1 84 ? 15.042 3.564 -11.452 1.00 93.75 84 ILE A C 1
ATOM 624 O O . ILE A 1 84 ? 15.553 3.867 -12.531 1.00 93.75 84 ILE A O 1
ATOM 628 N N . SER A 1 85 ? 15.481 4.044 -10.281 1.00 87.38 85 SER A N 1
ATOM 629 C CA . SER A 1 85 ? 16.641 4.944 -10.146 1.00 87.38 85 SER A CA 1
ATOM 630 C C . SER A 1 85 ? 17.958 4.231 -10.439 1.00 87.38 85 SER A C 1
ATOM 632 O O . SER A 1 85 ? 18.838 4.894 -11.034 1.00 87.38 85 SER A O 1
#

Organism: NCBI:txid412755

Foldseek 3Di:
DVLCVLLVVLLCVQQQVLLLCLQVVPDPSVVVSVVVLVVLVVDDLVVQLVVQLVVVDDDSVSSSPSSSVSRSSVSSNVNNVVSND